Protein AF-C9MWS0-F1 (afdb_monomer)

Mean predicted aligned error: 10.03 Å

Secondary structure (DSSP, 8-state):
-HHHHHHHHHHHHHHHHHHHHHHHHHHHHHHHHHH---TTS--TT---HHHHH-HHHHHHHHHHHHHHHHHHHHHHHHHH-GGGHHHHHHHHHHHHHHHHHHHHHHHHHT--HHHHHHHHHHHHHHHHHHTTHHHHHHHHHH-

Foldseek 3Di:
DVVVVVVVVVVVVVLVVLVVVLVVLLVVLLVLLVLLFQPVPDDPPDDGVCVVQNNVRSLVVSLVSLVVLLVSLLVLCVPPPVVLNVVLNVQSVVLSVVLNVQSVVCVVVVDGSVSSNVSSVVNSVSSVCSSPVVSVVVVVVVD

Radius of gyration: 18.26 Å; Cα contacts (8 Å, |Δi|>4): 115; chains: 1; bounding box: 44×38×49 Å

Solvent-accessible surface area (backbone atoms only — not comparable to full-atom values): 7875 Å² total; per-residue (Å²): 110,69,71,55,52,56,51,50,52,53,52,49,53,63,55,46,51,61,52,52,52,49,54,51,50,43,51,50,44,43,54,53,21,65,48,42,49,44,85,88,75,60,62,94,88,66,95,47,61,41,80,76,61,33,68,69,50,54,48,51,52,51,51,49,49,54,52,54,49,49,52,52,46,49,53,50,25,65,76,74,38,63,91,40,32,65,62,30,46,52,53,50,50,54,53,49,54,53,43,51,52,52,50,54,46,38,72,74,65,72,48,64,21,64,56,46,28,52,45,34,51,51,49,45,54,50,58,60,30,43,71,47,59,49,48,50,54,55,58,63,71,78,104

Nearest PDB structures (foldseek):
  8tn6-assembly1_C  TM=4.427E-01  e=7.562E+00  synthetic construct
  8tn1-assembly1_B  TM=4.037E-01  e=8.428E+00  synthetic construct

pLDDT: mean 74.34, std 13.52, range [41.91, 91.69]

Sequence (143 aa):
MYLSLKKYEKNIFIGLIPLFALNYLNGIVLEIGRKTRRADEEEHGVQTYSKLWGRKKAVVILSLLFIIEYFLVILGLAHTYKEYFLFGGLTLLVILIVSIYFMVKFLKKNLSGKIVETVSGLWIIFSSMSLGLLPYFVFSLIK

Organism: NCBI:txid634994

Structure (mmCIF, N/CA/C/O backbone):
data_AF-C9MWS0-F1
#
_entry.id   AF-C9MWS0-F1
#
loop_
_atom_site.group_PDB
_atom_site.id
_atom_site.type_symbol
_atom_site.label_atom_id
_atom_site.label_alt_id
_atom_site.label_comp_id
_atom_site.label_asym_id
_atom_site.label_entity_id
_atom_site.label_seq_id
_atom_site.pdbx_PDB_ins_code
_atom_site.Cartn_x
_atom_site.Cartn_y
_atom_site.Cartn_z
_atom_site.occupancy
_atom_site.B_iso_or_equiv
_atom_site.auth_seq_id
_atom_site.auth_comp_id
_atom_site.auth_asym_id
_atom_site.auth_atom_id
_atom_site.pdbx_PDB_model_num
ATOM 1 N N . MET A 1 1 ? 18.856 -22.122 -30.708 1.00 59.12 1 MET A N 1
ATOM 2 C CA . MET A 1 1 ? 17.389 -22.005 -30.529 1.00 59.12 1 MET A CA 1
ATOM 3 C C . MET A 1 1 ? 16.919 -22.536 -29.167 1.00 59.12 1 MET A C 1
ATOM 5 O O . MET A 1 1 ? 16.379 -21.753 -28.398 1.00 59.12 1 MET A O 1
ATOM 9 N N . TYR A 1 2 ? 17.214 -23.792 -28.799 1.00 59.47 2 TYR A N 1
ATOM 10 C CA . TYR A 1 2 ? 16.792 -24.415 -27.523 1.00 59.47 2 TYR A CA 1
ATOM 11 C C . TYR A 1 2 ? 17.284 -23.700 -26.244 1.00 59.47 2 TYR A C 1
ATOM 13 O O . TYR A 1 2 ? 16.520 -23.490 -25.308 1.00 59.47 2 TYR A O 1
ATOM 21 N N . LEU A 1 3 ? 18.541 -23.238 -26.221 1.00 60.62 3 LEU A N 1
ATOM 22 C CA . LEU A 1 3 ? 19.094 -22.459 -25.097 1.00 60.62 3 LEU A CA 1
ATOM 23 C C . LEU A 1 3 ? 18.429 -21.083 -24.928 1.00 60.62 3 LEU A C 1
ATOM 25 O O . LEU A 1 3 ? 18.358 -20.572 -23.813 1.00 60.62 3 LEU A O 1
ATOM 29 N N . SER A 1 4 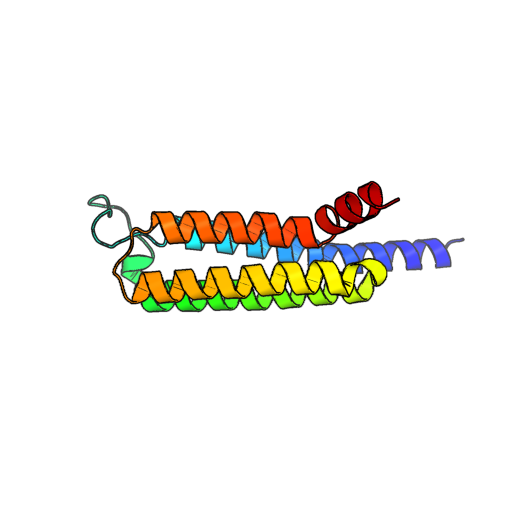? 17.921 -20.500 -26.019 1.00 58.59 4 SER A N 1
ATOM 30 C CA . SER A 1 4 ? 17.180 -19.236 -25.972 1.00 58.59 4 SER A CA 1
ATOM 31 C C . SER A 1 4 ? 15.792 -19.463 -25.372 1.00 58.59 4 SER A C 1
ATOM 33 O O . SER A 1 4 ? 15.426 -18.777 -24.428 1.00 58.59 4 SER A O 1
ATOM 35 N N . LEU A 1 5 ? 15.080 -20.507 -25.814 1.00 59.62 5 LEU A N 1
ATOM 36 C CA . LEU A 1 5 ? 13.786 -20.922 -25.252 1.00 59.62 5 LEU A CA 1
ATOM 37 C C . LEU A 1 5 ? 13.861 -21.199 -23.745 1.00 59.62 5 LEU A C 1
ATOM 39 O O . LEU A 1 5 ? 13.096 -20.618 -22.986 1.00 59.62 5 LEU A O 1
ATOM 43 N N . LYS A 1 6 ? 14.853 -21.974 -23.289 1.00 59.59 6 LYS A N 1
ATOM 44 C CA . LYS A 1 6 ? 15.047 -22.265 -21.856 1.00 59.59 6 LYS A CA 1
ATOM 45 C C . LYS A 1 6 ? 15.343 -21.012 -21.022 1.00 59.59 6 LYS A C 1
ATOM 47 O O . LYS A 1 6 ? 14.942 -20.922 -19.864 1.00 59.59 6 LYS A O 1
ATOM 52 N N . LYS A 1 7 ? 16.063 -20.043 -21.599 1.00 58.75 7 LYS A N 1
ATOM 53 C CA . LYS A 1 7 ? 16.352 -18.749 -20.963 1.00 58.75 7 LYS A CA 1
ATOM 54 C C . LYS A 1 7 ? 15.100 -17.869 -20.905 1.00 58.75 7 LYS A C 1
ATOM 56 O O . LYS A 1 7 ? 14.855 -17.256 -19.873 1.00 58.75 7 LYS A O 1
ATOM 61 N N . TYR A 1 8 ? 14.295 -17.853 -21.968 1.00 60.12 8 TYR A N 1
ATOM 62 C CA . TYR A 1 8 ? 13.012 -17.150 -22.014 1.00 60.12 8 TYR A CA 1
ATOM 63 C C . TYR A 1 8 ? 11.996 -17.737 -21.029 1.00 60.12 8 TYR A C 1
ATOM 65 O O . TYR A 1 8 ? 11.443 -16.982 -20.239 1.00 60.12 8 TYR A O 1
ATOM 73 N N . GLU A 1 9 ? 11.814 -19.060 -20.994 1.00 60.84 9 GLU A N 1
ATOM 74 C CA . GLU A 1 9 ? 10.948 -19.725 -20.010 1.00 60.84 9 GLU A CA 1
ATOM 75 C C . GLU A 1 9 ? 11.381 -19.392 -18.581 1.00 60.84 9 GLU A C 1
ATOM 77 O O . GLU A 1 9 ? 10.572 -18.926 -17.781 1.00 60.84 9 GLU A O 1
ATOM 82 N N . LYS A 1 10 ? 12.675 -19.536 -18.266 1.00 60.56 10 LYS A N 1
ATOM 83 C CA . LYS A 1 10 ? 13.202 -19.220 -16.933 1.00 60.56 10 LYS A CA 1
ATOM 84 C C . LYS A 1 10 ? 12.954 -17.756 -16.547 1.00 60.56 10 LYS A C 1
ATOM 86 O O . LYS A 1 10 ? 12.574 -17.492 -15.411 1.00 60.56 10 LYS A O 1
ATOM 91 N N . ASN A 1 11 ? 13.118 -16.818 -17.480 1.00 62.00 11 ASN A N 1
ATOM 92 C CA . ASN A 1 11 ? 12.860 -15.396 -17.243 1.00 62.00 11 ASN A CA 1
ATOM 93 C C . ASN A 1 11 ? 11.363 -15.089 -17.053 1.00 62.00 11 ASN A C 1
ATOM 95 O O . ASN A 1 11 ? 11.019 -14.261 -16.213 1.00 62.00 11 ASN A O 1
ATOM 99 N N . ILE A 1 12 ? 10.477 -15.783 -17.776 1.00 64.75 12 ILE A N 1
ATOM 100 C CA . ILE A 1 12 ? 9.021 -15.673 -17.609 1.00 64.75 12 ILE A CA 1
ATOM 101 C C . ILE A 1 12 ? 8.608 -16.158 -16.216 1.00 64.75 12 ILE A C 1
ATOM 103 O O . ILE A 1 12 ? 7.916 -15.437 -15.499 1.00 64.75 12 ILE A O 1
ATOM 107 N N . PHE A 1 13 ? 9.082 -17.330 -15.783 1.00 66.06 13 PHE A N 1
ATOM 108 C CA . PHE A 1 13 ? 8.784 -17.847 -14.443 1.00 66.06 13 PHE A CA 1
ATOM 109 C C . PHE A 1 13 ? 9.296 -16.917 -13.334 1.00 66.06 13 PHE A C 1
ATOM 111 O O . PHE A 1 13 ? 8.583 -16.678 -12.361 1.00 66.06 13 PHE A O 1
ATOM 118 N N . ILE A 1 14 ? 10.489 -16.336 -13.499 1.00 67.62 14 ILE A N 1
ATOM 119 C CA . ILE A 1 14 ? 11.066 -15.390 -12.531 1.00 67.62 14 ILE A CA 1
ATOM 120 C C . ILE A 1 14 ? 10.239 -14.099 -12.425 1.00 67.62 14 ILE A C 1
ATOM 122 O O . ILE A 1 14 ? 10.125 -13.561 -11.329 1.00 67.62 14 ILE A O 1
ATOM 126 N N . GLY A 1 15 ? 9.633 -13.616 -13.515 1.00 66.00 15 GLY A N 1
ATOM 127 C CA . GLY A 1 15 ? 8.746 -12.445 -13.492 1.00 66.00 15 GLY A CA 1
ATOM 128 C C . GLY A 1 15 ? 7.331 -12.738 -12.974 1.00 66.00 15 GLY A C 1
ATOM 129 O O . GLY A 1 15 ? 6.716 -11.888 -12.332 1.00 66.00 15 GLY A O 1
ATOM 130 N N . LEU A 1 16 ? 6.818 -13.952 -13.199 1.00 71.62 16 LEU A N 1
ATOM 131 C CA . LEU A 1 16 ? 5.477 -14.361 -12.767 1.00 71.62 16 LEU A CA 1
ATOM 132 C C . LEU A 1 16 ? 5.370 -14.574 -11.253 1.00 71.62 16 LEU A C 1
ATOM 134 O O . LEU A 1 16 ? 4.344 -14.248 -10.664 1.00 71.62 16 LEU A O 1
ATOM 138 N N . ILE A 1 17 ? 6.417 -15.094 -10.608 1.00 75.94 17 ILE A N 1
ATOM 139 C CA . ILE A 1 17 ? 6.432 -15.327 -9.153 1.00 75.94 17 ILE A CA 1
ATOM 140 C C . ILE A 1 17 ? 6.138 -14.043 -8.348 1.00 75.94 17 ILE A C 1
ATOM 142 O O . ILE A 1 17 ? 5.191 -14.059 -7.559 1.00 75.94 17 ILE A O 1
ATOM 146 N N . PRO A 1 18 ? 6.871 -12.924 -8.524 1.00 71.75 18 PRO A N 1
ATOM 147 C CA . PRO A 1 18 ? 6.584 -11.687 -7.803 1.00 71.75 18 PRO A CA 1
ATOM 148 C C . PRO A 1 18 ? 5.231 -11.082 -8.196 1.00 71.75 18 PRO A C 1
ATOM 150 O O . PRO A 1 18 ? 4.572 -10.495 -7.342 1.00 71.75 18 PRO A O 1
ATOM 153 N N . LEU A 1 19 ? 4.771 -11.276 -9.439 1.00 74.94 19 LEU A N 1
ATOM 154 C CA . LEU A 1 19 ? 3.442 -10.839 -9.873 1.00 74.94 19 LEU A CA 1
ATOM 155 C C . LEU A 1 19 ? 2.323 -11.581 -9.125 1.00 74.94 19 LEU A C 1
ATOM 157 O O . LEU A 1 19 ? 1.390 -10.950 -8.627 1.00 74.94 19 LEU A O 1
ATOM 161 N N . PHE A 1 20 ? 2.403 -12.909 -9.018 1.00 81.75 20 PHE A N 1
ATOM 162 C CA . PHE A 1 20 ? 1.422 -13.701 -8.272 1.00 81.75 20 PHE A CA 1
ATOM 163 C C . PHE A 1 20 ? 1.497 -13.436 -6.771 1.00 81.75 20 PHE A C 1
ATOM 165 O O . PHE A 1 20 ? 0.454 -13.306 -6.132 1.00 81.75 20 PHE A O 1
ATOM 172 N N . ALA A 1 21 ? 2.705 -13.297 -6.217 1.00 82.25 21 ALA A N 1
ATOM 173 C CA . ALA A 1 21 ? 2.889 -12.935 -4.815 1.00 82.25 21 ALA A CA 1
ATOM 174 C C . ALA A 1 21 ? 2.236 -11.582 -4.497 1.00 82.25 21 ALA A C 1
ATOM 176 O O . ALA A 1 21 ? 1.503 -11.475 -3.519 1.00 82.25 21 ALA A O 1
ATOM 177 N N . LEU A 1 22 ? 2.431 -10.576 -5.355 1.00 83.25 22 LEU A N 1
ATOM 178 C CA . LEU A 1 22 ? 1.815 -9.261 -5.198 1.00 83.25 22 LEU A CA 1
ATOM 179 C C . LEU A 1 22 ? 0.284 -9.317 -5.301 1.00 83.25 22 LEU A C 1
ATOM 181 O O . LEU A 1 22 ? -0.404 -8.740 -4.468 1.00 83.25 22 LEU A O 1
ATOM 185 N N . ASN A 1 23 ? -0.266 -10.062 -6.264 1.00 85.75 23 ASN A N 1
ATOM 186 C CA . ASN A 1 23 ? -1.719 -10.237 -6.377 1.00 85.75 23 ASN A CA 1
ATOM 187 C C . ASN A 1 23 ? -2.322 -10.968 -5.168 1.00 85.75 23 ASN A C 1
ATOM 189 O O . ASN A 1 23 ? -3.409 -10.618 -4.706 1.00 85.75 23 ASN A O 1
ATOM 193 N N . TYR A 1 24 ? -1.617 -11.964 -4.634 1.00 86.25 24 TYR A N 1
ATOM 194 C CA . TYR A 1 24 ? -2.045 -12.674 -3.434 1.00 86.25 24 TYR A CA 1
ATOM 195 C C . TYR A 1 24 ? -2.045 -11.757 -2.202 1.00 86.25 24 TYR A C 1
ATOM 197 O O . TYR A 1 24 ? -3.017 -11.745 -1.444 1.00 86.25 24 TYR A O 1
ATOM 205 N N . LEU A 1 25 ? -0.996 -10.945 -2.031 1.00 87.56 25 LEU A N 1
ATOM 206 C CA . LEU A 1 25 ? -0.917 -9.955 -0.956 1.00 87.56 25 LEU A CA 1
ATOM 207 C C . LEU A 1 25 ? -2.019 -8.894 -1.080 1.00 87.56 25 LEU A C 1
ATOM 209 O O . LEU A 1 25 ? -2.705 -8.647 -0.088 1.00 87.56 25 LEU A O 1
ATOM 213 N N . ASN A 1 26 ? -2.300 -8.403 -2.293 1.00 87.88 26 ASN A N 1
ATOM 214 C CA . ASN A 1 26 ? -3.412 -7.484 -2.549 1.00 87.88 26 ASN A CA 1
ATOM 215 C C . ASN A 1 26 ? -4.752 -8.084 -2.078 1.00 87.88 26 ASN A C 1
ATOM 217 O O . ASN A 1 26 ? -5.577 -7.396 -1.473 1.00 87.88 26 ASN A O 1
ATOM 221 N N . GLY A 1 27 ? -4.968 -9.385 -2.309 1.00 83.38 27 GLY A N 1
ATOM 222 C CA . GLY A 1 27 ? -6.144 -10.107 -1.814 1.00 83.38 27 GLY A CA 1
ATOM 223 C C . GLY A 1 27 ? -6.224 -10.147 -0.284 1.00 83.38 27 GLY A C 1
ATOM 224 O O . GLY A 1 27 ? -7.293 -9.920 0.286 1.00 83.38 27 GLY A O 1
ATOM 225 N N . ILE A 1 28 ? -5.093 -10.367 0.395 1.00 85.62 28 ILE A N 1
ATOM 226 C CA . ILE A 1 28 ? -5.008 -10.320 1.864 1.00 85.62 28 ILE A CA 1
ATOM 227 C C . ILE A 1 28 ? -5.296 -8.906 2.377 1.00 85.62 28 ILE A C 1
ATOM 229 O O . ILE A 1 28 ? -6.070 -8.743 3.321 1.00 85.62 28 ILE A O 1
ATOM 233 N N . VAL A 1 29 ? -4.706 -7.882 1.759 1.00 85.94 29 VAL A N 1
ATOM 234 C CA . VAL A 1 29 ? -4.930 -6.472 2.098 1.00 85.94 29 VAL A CA 1
ATOM 235 C C . VAL A 1 29 ? -6.408 -6.112 1.977 1.00 85.94 29 VAL A C 1
ATOM 237 O O . VAL A 1 29 ? -6.957 -5.493 2.890 1.00 85.94 29 VAL A O 1
ATOM 240 N N . LEU A 1 30 ? -7.075 -6.538 0.900 1.00 84.94 30 LEU A N 1
ATOM 241 C CA . LEU A 1 30 ? -8.502 -6.290 0.700 1.00 84.94 30 LEU A CA 1
ATOM 242 C C . LEU A 1 30 ? -9.346 -6.972 1.779 1.00 84.94 30 LEU A C 1
ATOM 244 O O . LEU A 1 30 ? -10.237 -6.350 2.357 1.00 84.94 30 LEU A O 1
ATOM 248 N N . GLU A 1 31 ? -9.056 -8.238 2.077 1.00 83.25 31 GLU A N 1
ATOM 249 C CA . GLU A 1 31 ? -9.822 -9.017 3.047 1.00 83.25 31 GLU A CA 1
ATOM 250 C C . GLU A 1 31 ? -9.636 -8.485 4.478 1.00 83.25 31 GLU A C 1
ATOM 252 O O . GLU A 1 31 ? -10.620 -8.326 5.208 1.00 83.25 31 GLU A O 1
ATOM 257 N N . ILE A 1 32 ? -8.405 -8.131 4.871 1.00 79.50 32 ILE A N 1
ATOM 258 C CA . ILE A 1 32 ? -8.122 -7.499 6.169 1.00 79.50 32 ILE A CA 1
ATOM 259 C C . ILE A 1 32 ? -8.739 -6.099 6.224 1.00 79.50 32 ILE A C 1
ATOM 261 O O . ILE A 1 32 ? -9.372 -5.758 7.224 1.00 79.50 32 ILE A O 1
ATOM 265 N N . GLY A 1 33 ? -8.606 -5.296 5.166 1.00 78.00 33 GLY A N 1
ATOM 266 C CA . GLY A 1 33 ? -9.170 -3.949 5.089 1.00 78.00 33 GLY A CA 1
ATOM 267 C C . GLY A 1 33 ? -10.692 -3.948 5.241 1.00 78.00 33 GLY A C 1
ATOM 268 O O . GLY A 1 33 ? -11.227 -3.215 6.071 1.00 78.00 33 GLY A O 1
ATOM 269 N N . ARG A 1 34 ? -11.381 -4.847 4.527 1.00 73.12 34 ARG A N 1
ATOM 270 C CA . ARG A 1 34 ? -12.841 -5.027 4.589 1.00 73.12 34 ARG A CA 1
ATOM 271 C C . ARG A 1 34 ? -13.320 -5.526 5.954 1.00 73.12 34 ARG A C 1
ATOM 273 O O . ARG A 1 34 ? -14.383 -5.122 6.424 1.00 73.12 34 ARG A O 1
ATOM 280 N N . LYS A 1 35 ? -12.542 -6.398 6.606 1.00 68.25 35 LYS A N 1
ATOM 281 C CA . LYS A 1 35 ? -12.868 -6.956 7.933 1.00 68.25 35 LYS A CA 1
ATOM 282 C C . LYS A 1 35 ? -12.420 -6.081 9.106 1.00 68.25 35 LYS A C 1
ATOM 284 O O . LYS A 1 35 ? -12.829 -6.342 10.237 1.00 68.25 35 LYS A O 1
ATOM 289 N N . THR A 1 36 ? -11.641 -5.025 8.869 1.00 61.91 36 THR A N 1
ATOM 290 C CA . THR A 1 36 ? -11.253 -4.045 9.895 1.00 61.91 36 THR A CA 1
ATOM 291 C C . THR A 1 36 ? -12.369 -3.009 10.073 1.00 61.91 36 THR A C 1
ATOM 293 O O . THR A 1 36 ? -12.271 -1.865 9.630 1.00 61.91 36 THR A O 1
ATOM 296 N N . ARG A 1 37 ? -13.462 -3.412 10.733 1.00 59.50 37 ARG A N 1
ATOM 297 C CA . ARG A 1 37 ? -14.583 -2.524 11.100 1.00 59.50 37 ARG A CA 1
ATOM 298 C C . ARG A 1 37 ? -14.525 -2.062 12.558 1.00 59.50 37 ARG A C 1
ATOM 300 O O . ARG A 1 37 ? -13.845 -2.666 13.391 1.00 59.50 37 ARG A O 1
ATOM 307 N N . ARG A 1 38 ? -15.210 -0.943 12.839 1.00 51.28 38 ARG A N 1
ATOM 308 C CA . ARG A 1 38 ? -15.463 -0.432 14.200 1.00 51.28 38 ARG A CA 1
ATOM 309 C C . ARG A 1 38 ? -16.255 -1.496 14.978 1.00 51.28 38 ARG A C 1
ATOM 311 O O . ARG A 1 38 ? -17.093 -2.165 14.385 1.00 51.28 38 ARG A O 1
ATOM 318 N N . ALA A 1 39 ? -15.981 -1.645 16.275 1.00 50.16 39 ALA A N 1
ATOM 319 C CA . ALA A 1 39 ? -16.610 -2.647 17.153 1.00 50.16 39 ALA A CA 1
ATOM 320 C C . ALA A 1 39 ? -18.141 -2.476 17.293 1.00 50.16 39 ALA A C 1
ATOM 322 O O . ALA A 1 39 ? -18.841 -3.350 17.780 1.00 50.16 39 ALA A O 1
ATOM 323 N N . ASP A 1 40 ? -18.640 -1.325 16.868 1.00 47.53 40 ASP A N 1
ATOM 324 C CA . ASP A 1 40 ? -19.988 -0.801 17.018 1.00 47.53 40 ASP A CA 1
ATOM 325 C C . ASP A 1 40 ? -20.812 -0.856 15.708 1.00 47.53 40 ASP A C 1
ATOM 327 O O . ASP A 1 40 ? -21.959 -0.427 15.681 1.00 47.53 40 ASP A O 1
ATOM 331 N N . GLU A 1 41 ? -20.250 -1.447 14.644 1.00 47.75 41 GLU A N 1
ATOM 332 C CA . GLU A 1 41 ? -20.964 -1.927 13.440 1.00 47.75 41 GLU A CA 1
ATOM 333 C C . GLU A 1 41 ? -20.909 -3.471 13.344 1.00 47.75 41 GLU A C 1
ATOM 335 O O . GLU A 1 41 ? -21.055 -4.050 12.265 1.00 47.75 41 GLU A O 1
ATOM 340 N N . GLU A 1 42 ? -20.631 -4.154 14.459 1.00 43.19 42 GLU A N 1
ATOM 341 C CA . GLU A 1 42 ? -20.663 -5.616 14.521 1.00 43.19 42 GLU A CA 1
ATOM 342 C C . GLU A 1 42 ? -22.117 -6.098 14.573 1.00 43.19 42 GLU A C 1
ATOM 344 O O . GLU A 1 42 ? -22.846 -5.821 15.526 1.00 43.19 42 GLU A O 1
ATOM 349 N N . GLU A 1 43 ? -22.546 -6.845 13.555 1.00 44.84 43 GLU A N 1
ATOM 350 C CA . GLU A 1 43 ? -23.787 -7.614 13.628 1.00 44.84 43 GLU A CA 1
ATOM 351 C C . GLU A 1 43 ? -23.706 -8.592 14.810 1.00 44.84 43 GLU A C 1
ATOM 353 O O . GLU A 1 43 ? -22.742 -9.356 14.946 1.00 44.84 43 GLU A O 1
ATOM 358 N N . HIS A 1 44 ? -24.726 -8.577 15.673 1.00 41.91 44 HIS A N 1
ATOM 359 C CA . HIS A 1 44 ? -24.884 -9.544 16.757 1.00 41.91 44 HIS A CA 1
ATOM 360 C C . HIS A 1 44 ? -24.854 -10.975 16.187 1.00 41.91 44 HIS A C 1
ATOM 362 O O . HIS A 1 44 ? -25.851 -11.455 15.659 1.00 41.91 44 HIS A O 1
ATOM 368 N N . GLY A 1 45 ? -23.711 -11.662 16.303 1.00 50.38 45 GLY A N 1
ATOM 369 C CA . GLY A 1 45 ? -23.574 -13.083 15.955 1.00 50.38 45 GLY A CA 1
ATOM 370 C C . GLY A 1 45 ? -22.445 -13.453 14.986 1.00 50.38 45 GLY A C 1
ATOM 371 O O . GLY A 1 45 ? -22.191 -14.644 14.820 1.00 50.38 45 GLY A O 1
ATOM 372 N N . VAL A 1 46 ? -21.718 -12.497 14.392 1.00 46.38 46 VAL A N 1
ATOM 373 C CA . VAL A 1 46 ? -20.639 -12.805 13.427 1.00 46.38 46 VAL A CA 1
ATOM 374 C C . VAL A 1 46 ? -19.253 -12.570 14.044 1.00 46.38 46 VAL A C 1
ATOM 376 O O . VAL A 1 46 ? -18.957 -11.495 14.557 1.00 46.38 46 VAL A O 1
ATOM 379 N N . GLN A 1 47 ? -18.377 -13.583 14.009 1.00 42.56 47 GLN A N 1
ATOM 380 C CA . GLN A 1 47 ? -16.988 -13.470 14.476 1.00 42.56 47 GLN A CA 1
ATOM 381 C C . GLN A 1 47 ? -16.148 -12.597 13.528 1.00 42.56 47 GLN A C 1
ATOM 383 O O . GLN A 1 47 ? -15.755 -13.018 12.441 1.00 42.56 47 GLN A O 1
ATOM 388 N N . THR A 1 48 ? -15.828 -11.382 13.958 1.00 46.66 48 THR A N 1
ATOM 389 C CA . THR A 1 48 ? -14.934 -10.430 13.281 1.00 46.66 48 THR A CA 1
ATOM 390 C C . THR A 1 48 ? -13.510 -10.512 13.846 1.00 46.66 48 THR A C 1
ATOM 392 O O . THR A 1 48 ? -13.298 -10.660 15.049 1.00 46.66 48 THR A O 1
ATOM 395 N N . TYR A 1 49 ? -12.485 -10.360 12.995 1.00 46.47 49 TYR A N 1
ATOM 396 C CA . TYR A 1 49 ? -11.074 -10.335 13.430 1.00 46.47 49 TYR A CA 1
ATOM 397 C C . TYR A 1 49 ? -10.743 -9.143 14.350 1.00 46.47 49 TYR A C 1
ATOM 399 O O . TYR A 1 49 ? -9.789 -9.214 15.127 1.00 46.47 49 TYR A O 1
ATOM 407 N N . SER A 1 50 ? -11.561 -8.085 14.346 1.00 44.53 50 SER A N 1
ATOM 408 C CA . SER A 1 50 ? -11.525 -7.007 15.347 1.00 44.53 50 SER A CA 1
ATOM 409 C C . SER A 1 50 ? -11.706 -7.527 16.779 1.00 44.53 50 SER A C 1
ATOM 411 O O . SER A 1 50 ? -11.036 -7.032 17.688 1.00 44.53 50 SER A O 1
ATOM 413 N N . LYS A 1 51 ? -12.533 -8.568 16.960 1.00 44.56 51 LYS A N 1
ATOM 414 C CA . LYS A 1 51 ? -12.810 -9.248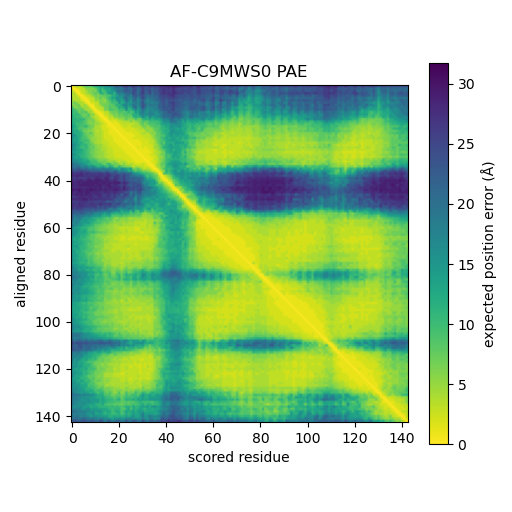 18.233 1.00 44.56 51 LYS A CA 1
ATOM 415 C C . LYS A 1 51 ? -11.700 -10.226 18.645 1.00 44.56 51 LYS A C 1
ATOM 417 O O . LYS A 1 51 ? -11.491 -10.449 19.831 1.00 44.56 51 LYS A O 1
ATOM 422 N N . LEU A 1 52 ? -10.959 -10.769 17.672 1.00 48.91 52 LEU A N 1
ATOM 423 C CA . LEU A 1 52 ? -9.892 -11.764 17.869 1.00 48.91 52 LEU A CA 1
ATOM 424 C C . LEU A 1 52 ? -8.498 -11.138 18.061 1.00 48.91 52 LEU A C 1
ATOM 426 O O . LEU A 1 52 ? -7.712 -11.622 18.872 1.00 48.91 52 LEU A O 1
ATOM 430 N N . TRP A 1 53 ? -8.149 -10.090 17.304 1.00 52.03 53 TRP A N 1
ATOM 431 C CA . TRP A 1 53 ? -6.789 -9.516 17.273 1.00 52.03 53 TRP A CA 1
ATOM 432 C C . TRP A 1 53 ? -6.707 -8.092 17.848 1.00 52.03 53 TRP A C 1
ATOM 434 O O . TRP A 1 53 ? -5.638 -7.668 18.294 1.00 52.03 53 TRP A O 1
ATOM 444 N N . GLY A 1 54 ? -7.821 -7.359 17.892 1.00 64.81 54 GLY A N 1
ATOM 445 C CA . GLY A 1 54 ? -7.881 -5.971 18.346 1.00 64.81 54 GLY A CA 1
ATOM 446 C C . GLY A 1 54 ? -7.474 -4.957 17.269 1.00 64.81 54 GLY A C 1
ATOM 447 O O . GLY A 1 54 ? -6.545 -5.164 16.485 1.00 64.81 54 GLY A O 1
ATOM 448 N N . ARG A 1 55 ? -8.151 -3.800 17.267 1.00 69.31 55 ARG A N 1
ATOM 449 C CA . ARG A 1 55 ? -8.017 -2.712 16.272 1.00 69.31 55 ARG A CA 1
ATOM 450 C C . ARG A 1 55 ? -6.569 -2.290 15.990 1.00 69.31 55 ARG A C 1
ATOM 452 O O . ARG A 1 55 ? -6.213 -2.030 14.846 1.00 69.31 55 ARG A O 1
ATOM 459 N N . LYS A 1 56 ? -5.721 -2.241 17.024 1.00 72.25 56 LYS A N 1
ATOM 460 C CA . LYS A 1 56 ? -4.299 -1.880 16.891 1.00 72.25 56 LYS A CA 1
ATOM 461 C C . LYS A 1 56 ? -3.506 -2.916 16.089 1.00 72.25 56 LYS A C 1
ATOM 463 O O . LYS A 1 56 ? -2.728 -2.521 15.229 1.00 72.25 56 LYS A O 1
ATOM 468 N N . LYS A 1 57 ? -3.712 -4.218 16.328 1.00 76.75 57 LYS A N 1
ATOM 469 C CA . LYS A 1 57 ? -2.967 -5.275 15.622 1.00 76.75 57 LYS A CA 1
ATOM 470 C C . LYS A 1 57 ? -3.356 -5.349 14.147 1.00 76.75 57 LYS A C 1
ATOM 472 O O . LYS A 1 57 ? -2.469 -5.457 13.311 1.00 76.75 57 LYS A O 1
ATOM 477 N N . ALA A 1 58 ? -4.646 -5.210 13.829 1.00 77.00 58 ALA A N 1
ATOM 478 C CA . ALA A 1 58 ? -5.122 -5.186 12.443 1.00 77.00 58 ALA A CA 1
ATOM 479 C C . ALA A 1 58 ? -4.454 -4.064 11.630 1.00 77.00 58 ALA A C 1
ATOM 481 O O . ALA A 1 58 ? -3.922 -4.308 10.552 1.00 77.00 58 ALA A O 1
ATOM 482 N N . VAL A 1 59 ? -4.388 -2.855 12.196 1.00 80.19 59 VAL A N 1
ATOM 483 C CA . VAL A 1 59 ? -3.752 -1.703 11.541 1.00 80.19 59 VAL A CA 1
ATOM 484 C C . VAL A 1 59 ? -2.241 -1.882 11.376 1.00 80.19 59 VAL A C 1
ATOM 486 O O . VAL A 1 59 ? -1.696 -1.513 10.336 1.00 80.19 59 VAL A O 1
ATOM 489 N N . VAL A 1 60 ? -1.556 -2.456 12.371 1.00 84.19 60 VAL A N 1
ATOM 490 C CA . VAL A 1 60 ? -0.116 -2.751 12.271 1.00 84.19 60 VAL A CA 1
ATOM 491 C C . VAL A 1 60 ? 0.148 -3.748 11.146 1.00 84.19 60 VAL A C 1
ATOM 493 O O . VAL A 1 60 ? 1.017 -3.505 10.318 1.00 84.19 60 VAL A O 1
ATOM 496 N N . ILE A 1 61 ? -0.630 -4.828 11.074 1.00 85.81 61 ILE A N 1
ATOM 497 C CA . ILE A 1 61 ? -0.457 -5.866 10.052 1.00 85.81 61 ILE A CA 1
ATOM 498 C C . ILE A 1 61 ? -0.756 -5.317 8.661 1.00 85.81 61 ILE A C 1
ATOM 500 O O . ILE A 1 61 ? 0.025 -5.542 7.745 1.00 85.81 61 ILE A O 1
ATOM 504 N N . LEU A 1 62 ? -1.817 -4.526 8.514 1.00 86.31 62 LEU A N 1
ATOM 505 C CA . LEU A 1 62 ? -2.137 -3.882 7.244 1.00 86.31 62 LEU A CA 1
ATOM 506 C C . LEU A 1 62 ? -1.030 -2.907 6.802 1.00 86.31 62 LEU A C 1
ATOM 508 O O . LEU A 1 62 ? -0.629 -2.907 5.644 1.00 86.31 62 LEU A O 1
ATOM 512 N N . SER A 1 63 ? -0.471 -2.131 7.736 1.00 86.94 63 SER A N 1
ATOM 513 C CA . SER A 1 63 ? 0.648 -1.224 7.440 1.00 86.94 63 SER A CA 1
ATOM 514 C C . SER A 1 63 ? 1.917 -1.985 7.044 1.00 86.94 63 SER A C 1
ATOM 516 O O . SER A 1 63 ? 2.630 -1.560 6.139 1.00 86.94 63 SER A O 1
ATOM 518 N N . LEU A 1 64 ? 2.197 -3.124 7.688 1.00 89.19 64 LEU A N 1
ATOM 519 C CA . LEU A 1 64 ? 3.308 -4.001 7.312 1.00 89.19 64 LEU A CA 1
ATOM 520 C C . LEU A 1 64 ? 3.110 -4.589 5.912 1.00 89.19 64 LEU A C 1
ATOM 522 O O . LEU A 1 64 ? 4.063 -4.626 5.139 1.00 89.19 64 LEU A O 1
ATOM 526 N N . LEU A 1 65 ? 1.884 -4.992 5.565 1.00 89.31 65 LEU A N 1
ATOM 527 C CA . LEU A 1 65 ? 1.562 -5.483 4.225 1.00 89.31 65 LEU A CA 1
ATOM 528 C C . LEU A 1 65 ? 1.798 -4.410 3.157 1.00 89.31 65 LEU A C 1
ATOM 530 O O . LEU A 1 65 ? 2.445 -4.709 2.157 1.00 89.31 65 LEU A O 1
ATOM 534 N N . PHE A 1 66 ? 1.392 -3.158 3.399 1.00 89.12 66 PHE A N 1
ATOM 535 C CA . PHE A 1 66 ? 1.691 -2.050 2.481 1.00 89.12 66 PHE A CA 1
ATOM 536 C C . PHE A 1 66 ? 3.199 -1.866 2.264 1.00 89.12 66 PHE A C 1
ATOM 538 O O . PHE A 1 66 ? 3.654 -1.664 1.142 1.00 89.12 66 PHE A O 1
ATOM 545 N N . ILE A 1 67 ? 4.001 -1.971 3.326 1.00 90.00 67 ILE A N 1
ATOM 546 C CA . ILE A 1 67 ? 5.461 -1.851 3.223 1.00 90.00 67 ILE A CA 1
ATOM 547 C C . ILE A 1 67 ? 6.051 -3.018 2.416 1.00 90.00 67 ILE A C 1
ATOM 549 O O . ILE A 1 67 ? 6.903 -2.798 1.557 1.00 90.00 67 ILE A O 1
ATOM 553 N N . ILE A 1 68 ? 5.598 -4.252 2.658 1.00 90.19 68 ILE A N 1
ATOM 554 C CA . ILE A 1 68 ? 6.058 -5.437 1.917 1.00 90.19 68 ILE A CA 1
ATOM 555 C C . ILE A 1 68 ? 5.712 -5.307 0.429 1.00 90.19 68 ILE A C 1
ATOM 557 O O . ILE A 1 68 ? 6.578 -5.517 -0.422 1.00 90.19 68 ILE A O 1
ATOM 561 N N . GLU A 1 69 ? 4.478 -4.917 0.108 1.00 88.56 69 GLU A N 1
ATOM 562 C CA . GLU A 1 69 ? 4.054 -4.695 -1.275 1.00 88.56 69 GLU A CA 1
ATOM 563 C C . GLU A 1 69 ? 4.846 -3.570 -1.941 1.00 88.56 69 GLU A C 1
ATOM 565 O O . GLU A 1 69 ? 5.278 -3.732 -3.080 1.00 88.56 69 GLU A O 1
ATOM 570 N N . TYR A 1 70 ? 5.126 -2.475 -1.228 1.00 89.19 70 TYR A N 1
ATOM 571 C CA . TYR A 1 70 ? 5.987 -1.405 -1.731 1.00 89.19 70 TYR A CA 1
ATOM 572 C C . TYR A 1 70 ? 7.356 -1.942 -2.169 1.00 89.19 70 TYR A C 1
ATOM 574 O O . TYR A 1 70 ? 7.787 -1.688 -3.295 1.00 89.19 70 TYR A O 1
ATOM 582 N N . PHE A 1 71 ? 8.024 -2.735 -1.325 1.00 88.38 71 PHE A N 1
ATOM 583 C CA . PHE A 1 71 ? 9.316 -3.326 -1.681 1.00 88.38 71 PHE A CA 1
ATOM 584 C C . PHE A 1 71 ? 9.217 -4.267 -2.885 1.00 88.38 71 PHE A C 1
ATOM 586 O O . PHE A 1 71 ? 10.083 -4.220 -3.758 1.00 88.38 71 PHE A O 1
ATOM 593 N N . LEU A 1 72 ? 8.159 -5.077 -2.974 1.00 85.31 72 LEU A N 1
ATOM 594 C CA . LEU A 1 72 ? 7.934 -5.955 -4.125 1.00 85.31 72 LEU A CA 1
ATOM 595 C C . LEU A 1 72 ? 7.758 -5.166 -5.428 1.00 85.31 72 LEU A C 1
ATOM 597 O O . LEU A 1 72 ? 8.363 -5.529 -6.439 1.00 85.31 72 LEU A O 1
ATOM 601 N N . VAL A 1 73 ? 6.997 -4.065 -5.409 1.00 83.44 73 VAL A N 1
ATOM 602 C CA . VAL A 1 73 ? 6.818 -3.206 -6.591 1.00 83.44 73 VAL A CA 1
ATOM 603 C C . VAL A 1 73 ? 8.134 -2.547 -6.999 1.00 83.44 73 VAL A C 1
ATOM 605 O O . VAL A 1 73 ? 8.489 -2.570 -8.176 1.00 83.44 73 VAL A O 1
ATOM 608 N N . ILE A 1 74 ? 8.895 -2.009 -6.042 1.00 86.00 74 ILE A N 1
ATOM 609 C CA . ILE A 1 74 ? 10.197 -1.379 -6.308 1.00 86.00 74 ILE A CA 1
ATOM 610 C C . ILE A 1 74 ? 11.190 -2.384 -6.904 1.00 86.00 74 ILE A C 1
ATOM 612 O O . ILE A 1 74 ? 11.876 -2.060 -7.874 1.00 86.00 74 ILE A O 1
ATOM 616 N N . LEU A 1 75 ? 11.240 -3.614 -6.384 1.00 83.81 75 LEU A N 1
ATOM 617 C CA . LEU A 1 75 ? 12.069 -4.683 -6.950 1.00 83.81 75 LEU A CA 1
ATOM 618 C C . LEU A 1 75 ? 11.630 -5.053 -8.375 1.00 83.81 75 LEU A C 1
ATOM 620 O O . LEU A 1 75 ? 12.478 -5.201 -9.258 1.00 83.81 75 LEU A O 1
ATOM 624 N N . GLY A 1 76 ? 10.319 -5.146 -8.620 1.00 79.00 76 GLY A N 1
ATOM 625 C CA . GLY A 1 76 ? 9.761 -5.403 -9.951 1.00 79.00 76 GLY A CA 1
ATOM 626 C C . GLY A 1 76 ? 10.128 -4.317 -10.967 1.00 79.00 76 GLY A C 1
ATOM 627 O O . GLY A 1 76 ? 10.578 -4.627 -12.076 1.00 79.00 76 GLY A O 1
ATOM 628 N N . LEU A 1 77 ? 10.016 -3.045 -10.570 1.00 78.94 77 LEU A N 1
ATOM 629 C CA . LEU A 1 77 ? 10.398 -1.893 -11.391 1.00 78.94 77 LEU A CA 1
ATOM 630 C C . LEU A 1 77 ? 11.907 -1.850 -11.662 1.00 78.94 77 LEU A C 1
ATOM 632 O O . LEU A 1 77 ? 12.311 -1.605 -12.798 1.00 78.94 77 LEU A O 1
ATOM 636 N N . ALA A 1 78 ? 12.743 -2.144 -10.659 1.00 79.88 78 ALA A N 1
ATOM 637 C CA . ALA A 1 78 ? 14.200 -2.153 -10.804 1.00 79.88 78 ALA A CA 1
ATOM 638 C C . ALA A 1 78 ? 14.694 -3.193 -11.826 1.00 79.88 78 ALA A C 1
ATOM 640 O O . ALA A 1 78 ? 15.709 -2.970 -12.495 1.00 79.88 78 ALA A O 1
ATOM 641 N N . HIS A 1 79 ? 13.989 -4.324 -11.944 1.00 72.75 79 HIS A N 1
ATOM 642 C CA . HIS A 1 79 ? 14.376 -5.420 -12.831 1.00 72.75 79 HIS A CA 1
ATOM 643 C C . HIS A 1 79 ? 13.774 -5.312 -14.239 1.00 72.75 79 HIS A C 1
ATOM 645 O O . HIS A 1 79 ? 14.427 -5.707 -15.203 1.00 72.75 79 HIS A O 1
ATOM 651 N N . THR A 1 80 ? 12.559 -4.767 -14.366 1.00 68.88 80 THR A N 1
ATOM 652 C CA . THR A 1 80 ? 11.785 -4.827 -15.621 1.00 68.88 80 THR A CA 1
ATOM 653 C C . THR A 1 80 ? 11.759 -3.498 -16.374 1.00 68.88 80 THR A C 1
ATOM 655 O O . THR A 1 80 ? 11.933 -3.481 -17.588 1.00 68.88 80 THR A O 1
ATOM 658 N N . TYR A 1 81 ? 11.577 -2.375 -15.670 1.00 68.88 81 TYR A N 1
ATOM 659 C CA . TYR A 1 81 ? 11.272 -1.079 -16.285 1.00 68.88 81 TYR A CA 1
ATOM 660 C C . TYR A 1 81 ? 12.051 0.064 -15.625 1.00 68.88 81 TYR A C 1
ATOM 662 O O . TYR A 1 81 ? 11.486 0.927 -14.949 1.00 68.88 81 TYR A O 1
ATOM 670 N N . LYS A 1 82 ? 13.372 0.092 -15.839 1.00 71.50 82 LYS A N 1
ATOM 671 C CA . LYS A 1 82 ? 14.261 1.108 -15.242 1.00 71.50 82 LYS A CA 1
ATOM 672 C C . LYS A 1 82 ? 13.863 2.547 -15.581 1.00 71.50 82 LYS A C 1
ATOM 674 O O . LYS A 1 82 ? 14.006 3.418 -14.731 1.00 71.50 82 LYS A O 1
ATOM 679 N N . GLU A 1 83 ? 13.331 2.784 -16.779 1.00 73.69 83 GLU A N 1
ATOM 680 C CA . GLU A 1 83 ? 12.870 4.109 -17.229 1.00 73.69 83 GLU A CA 1
ATOM 681 C C . GLU A 1 83 ? 11.734 4.667 -16.356 1.00 73.69 83 GLU A C 1
ATOM 683 O O . GLU A 1 83 ? 11.635 5.872 -16.140 1.00 73.69 83 GLU A O 1
ATOM 688 N N . TYR A 1 84 ? 10.917 3.782 -15.786 1.00 75.19 84 TYR A N 1
ATOM 689 C CA . TYR A 1 84 ? 9.748 4.128 -14.980 1.00 75.19 84 TYR A CA 1
ATOM 690 C C . TYR A 1 84 ? 9.994 4.033 -13.474 1.00 75.19 84 TYR A C 1
ATOM 692 O O . TYR A 1 84 ? 9.105 4.350 -12.683 1.00 75.19 84 TYR A O 1
ATOM 700 N N . PHE A 1 85 ? 11.199 3.626 -13.069 1.00 81.00 85 PHE A N 1
ATOM 701 C CA . PHE A 1 85 ? 11.548 3.362 -11.678 1.00 81.00 85 PHE A CA 1
ATOM 702 C C . PHE A 1 85 ? 11.339 4.584 -10.776 1.00 81.00 85 PHE A C 1
ATOM 704 O O . PHE A 1 85 ? 10.689 4.477 -9.739 1.00 81.00 85 PHE A O 1
ATOM 711 N N . LEU A 1 86 ? 11.846 5.755 -11.183 1.00 81.25 86 LEU A N 1
ATOM 712 C CA . LEU A 1 86 ? 11.738 6.978 -10.382 1.00 81.25 86 LEU A CA 1
ATOM 713 C C . LEU A 1 86 ? 10.286 7.445 -10.251 1.00 81.25 86 LEU A C 1
ATOM 715 O O . LEU A 1 86 ? 9.828 7.723 -9.147 1.00 81.25 86 LEU A O 1
ATOM 719 N N . PHE A 1 87 ? 9.550 7.498 -11.364 1.00 82.25 87 PHE A N 1
ATOM 720 C CA . PHE A 1 87 ? 8.171 7.984 -11.368 1.00 82.25 87 PHE A CA 1
ATOM 721 C C . PHE A 1 87 ? 7.221 7.036 -10.622 1.00 82.25 87 PHE A C 1
ATOM 723 O O . PHE A 1 87 ? 6.471 7.473 -9.747 1.00 82.25 87 PHE A O 1
ATOM 730 N N . GLY A 1 88 ? 7.285 5.733 -10.921 1.00 82.25 88 GLY A N 1
ATOM 731 C CA . GLY A 1 88 ? 6.477 4.715 -10.247 1.00 82.25 88 GLY A CA 1
ATOM 732 C C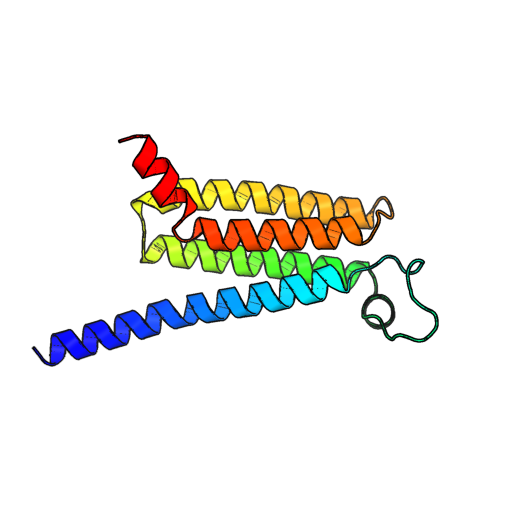 . GLY A 1 88 ? 6.820 4.600 -8.762 1.00 82.25 88 GLY A C 1
ATOM 733 O O . GLY A 1 88 ? 5.921 4.569 -7.924 1.00 82.25 88 GLY A O 1
ATOM 734 N N . GLY A 1 89 ? 8.112 4.632 -8.420 1.00 85.25 89 GLY A N 1
ATOM 735 C CA . GLY A 1 89 ? 8.569 4.570 -7.035 1.00 85.25 89 GLY A CA 1
ATOM 736 C C . GLY A 1 89 ? 8.138 5.776 -6.200 1.00 85.25 89 GLY A C 1
ATOM 737 O O . GLY A 1 89 ? 7.607 5.595 -5.106 1.00 85.25 89 GLY A O 1
ATOM 738 N N . LEU A 1 90 ? 8.291 7.000 -6.721 1.00 87.25 90 LEU A N 1
ATOM 739 C CA . LEU A 1 90 ? 7.849 8.219 -6.029 1.00 87.25 90 LEU A CA 1
ATOM 740 C C . LEU A 1 90 ? 6.328 8.265 -5.860 1.00 87.25 90 LEU A C 1
ATOM 742 O O . LEU A 1 90 ? 5.845 8.588 -4.775 1.00 87.25 90 LEU A O 1
ATOM 746 N N . THR A 1 91 ? 5.574 7.904 -6.902 1.00 85.81 91 THR A N 1
ATOM 747 C CA . THR A 1 91 ? 4.105 7.858 -6.842 1.00 85.81 91 THR A CA 1
ATOM 748 C C . THR A 1 91 ? 3.644 6.887 -5.758 1.00 85.81 91 THR A C 1
ATOM 750 O O . THR A 1 91 ? 2.838 7.248 -4.899 1.00 85.81 91 THR A O 1
ATOM 753 N N . LEU A 1 92 ? 4.209 5.676 -5.735 1.00 88.19 92 LEU A N 1
ATOM 754 C CA . LEU A 1 92 ? 3.852 4.675 -4.738 1.00 88.19 92 LEU A CA 1
ATOM 755 C C . LEU A 1 92 ? 4.288 5.081 -3.321 1.00 88.19 92 LEU A C 1
ATOM 757 O O . LEU A 1 92 ? 3.555 4.832 -2.366 1.00 88.19 92 LEU A O 1
ATOM 761 N N . LEU A 1 93 ? 5.431 5.760 -3.176 1.00 90.44 93 LEU 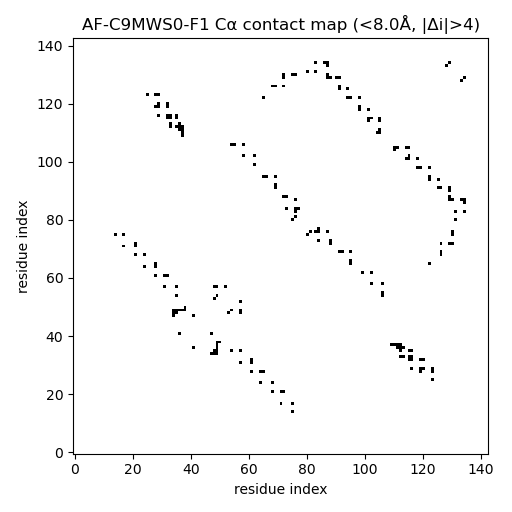A N 1
ATOM 762 C CA . LEU A 1 93 ? 5.898 6.291 -1.892 1.00 90.44 93 LEU A CA 1
ATOM 763 C C . LEU A 1 93 ? 4.917 7.323 -1.314 1.00 90.44 93 LEU A C 1
ATOM 765 O O . LEU A 1 93 ? 4.576 7.254 -0.133 1.00 90.44 93 LEU A O 1
ATOM 769 N N . VAL A 1 94 ? 4.422 8.256 -2.135 1.00 90.69 94 VAL A N 1
ATOM 770 C CA . VAL A 1 94 ? 3.418 9.247 -1.705 1.00 90.69 94 VAL A CA 1
ATOM 771 C C . VAL A 1 94 ? 2.1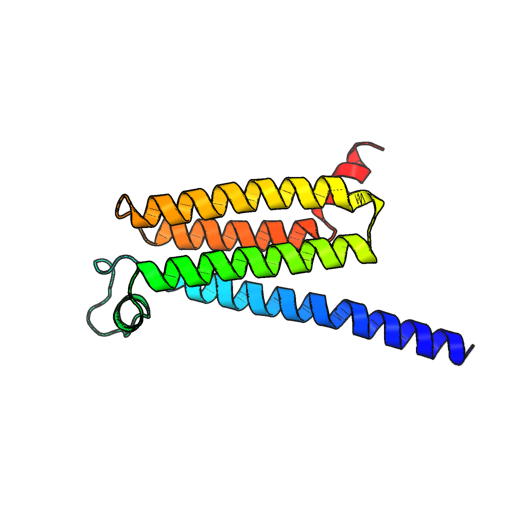48 8.546 -1.223 1.00 90.69 94 VAL A C 1
ATOM 773 O O . VAL A 1 94 ? 1.616 8.870 -0.159 1.00 90.69 94 VAL A O 1
ATOM 776 N N . ILE A 1 95 ? 1.691 7.539 -1.965 1.00 90.38 95 ILE A N 1
ATOM 777 C CA . ILE A 1 95 ? 0.481 6.779 -1.635 1.00 90.38 95 ILE A CA 1
ATOM 778 C C . ILE A 1 95 ? 0.678 5.955 -0.359 1.00 90.38 95 ILE A C 1
ATOM 780 O O . ILE A 1 95 ? -0.246 5.860 0.453 1.00 90.38 95 ILE A O 1
ATOM 784 N N . LEU A 1 96 ? 1.883 5.430 -0.123 1.00 91.25 96 LEU A N 1
ATOM 785 C CA . LEU A 1 96 ? 2.236 4.721 1.107 1.00 91.25 96 LEU A CA 1
ATOM 786 C C . LEU A 1 96 ? 2.146 5.652 2.317 1.00 91.25 96 LEU A C 1
ATOM 788 O O . LEU A 1 96 ? 1.503 5.312 3.310 1.00 91.25 96 LEU A O 1
ATOM 792 N N . ILE A 1 97 ? 2.730 6.850 2.217 1.00 91.69 97 ILE A N 1
ATOM 793 C CA . ILE A 1 97 ? 2.691 7.859 3.285 1.00 91.69 97 ILE A CA 1
ATOM 794 C C . ILE A 1 97 ? 1.243 8.240 3.608 1.00 91.69 97 ILE A C 1
ATOM 796 O O . ILE A 1 97 ? 0.855 8.257 4.779 1.00 91.69 97 ILE A O 1
ATOM 800 N N . VAL A 1 98 ? 0.425 8.495 2.583 1.00 90.06 98 VAL A N 1
ATOM 801 C CA . VAL A 1 98 ? -1.000 8.820 2.748 1.00 90.06 98 VAL A CA 1
ATOM 802 C C . VAL A 1 98 ? -1.749 7.660 3.408 1.00 90.06 98 VAL A C 1
ATOM 804 O O . VAL A 1 98 ? -2.510 7.877 4.354 1.00 90.06 98 VAL A O 1
ATOM 807 N N . SER A 1 99 ? -1.496 6.425 2.974 1.00 88.38 99 SER A N 1
ATOM 808 C CA . SER A 1 99 ? -2.146 5.230 3.519 1.00 88.38 99 SER A CA 1
ATOM 809 C C . SER A 1 99 ? -1.806 5.032 4.998 1.00 88.38 99 SER A C 1
ATOM 811 O O . SER A 1 99 ? -2.709 4.904 5.827 1.00 88.38 99 SER A O 1
ATOM 813 N N . ILE A 1 100 ? -0.522 5.118 5.365 1.00 88.56 100 ILE A N 1
ATOM 814 C CA . ILE A 1 100 ? -0.060 5.030 6.760 1.00 88.56 100 ILE A CA 1
ATOM 815 C C . ILE A 1 100 ? -0.644 6.172 7.603 1.00 88.56 100 ILE A C 1
ATOM 817 O O . ILE A 1 100 ? -1.092 5.946 8.730 1.00 88.56 100 ILE A O 1
ATOM 821 N N . TYR A 1 101 ? -0.700 7.394 7.067 1.00 90.00 101 TYR A N 1
ATOM 822 C CA . TYR A 1 101 ? -1.311 8.528 7.759 1.00 90.00 101 TYR A CA 1
ATOM 823 C C . TYR A 1 101 ? -2.775 8.246 8.126 1.00 90.00 101 TYR A C 1
ATOM 825 O O . TYR A 1 101 ? -3.172 8.445 9.280 1.00 90.00 101 TYR A O 1
ATOM 833 N N . PHE A 1 102 ? -3.578 7.738 7.185 1.00 85.19 102 PHE A N 1
ATOM 834 C CA . PHE A 1 102 ? -4.973 7.392 7.458 1.00 85.19 102 PHE A CA 1
ATOM 835 C C . PHE A 1 102 ? -5.110 6.231 8.445 1.00 85.19 102 PHE A C 1
ATOM 837 O O . PHE A 1 102 ? -5.995 6.280 9.300 1.00 85.19 102 PHE A O 1
ATOM 844 N N . MET A 1 103 ? -4.205 5.250 8.408 1.00 83.44 103 MET A N 1
ATOM 845 C CA . MET A 1 103 ? -4.149 4.160 9.386 1.00 83.44 103 MET A CA 1
ATOM 846 C C . MET A 1 103 ? -3.890 4.667 10.812 1.00 83.44 103 MET A C 1
ATOM 848 O O . MET A 1 103 ? -4.617 4.325 11.749 1.00 83.44 103 MET A O 1
ATOM 852 N N . VAL A 1 104 ? -2.917 5.566 10.990 1.00 84.19 104 VAL A N 1
ATOM 853 C CA . VAL A 1 104 ? -2.638 6.200 12.291 1.00 84.19 104 VAL A CA 1
ATOM 854 C C . VAL A 1 104 ? -3.811 7.076 12.738 1.00 84.19 104 VAL A C 1
ATOM 856 O O . VAL A 1 104 ? -4.208 7.051 13.908 1.00 84.19 104 VAL A O 1
ATOM 859 N N . LYS A 1 105 ? -4.410 7.835 11.815 1.00 82.88 105 LYS A N 1
ATOM 860 C CA . LYS A 1 105 ? -5.580 8.677 12.094 1.00 82.88 105 LYS A CA 1
ATOM 861 C C . LYS A 1 105 ? -6.789 7.838 12.513 1.00 82.88 105 LYS A C 1
ATOM 863 O O . LYS A 1 105 ? -7.509 8.235 13.429 1.00 82.88 105 LYS A O 1
ATOM 868 N N . PHE A 1 106 ? -6.982 6.670 11.900 1.00 78.75 106 PHE A N 1
ATOM 869 C CA . PHE A 1 106 ? -8.026 5.714 12.258 1.00 78.75 106 PHE A CA 1
ATOM 870 C C . PHE A 1 106 ? -7.864 5.202 13.690 1.00 78.75 106 PHE A C 1
ATOM 872 O O . PHE A 1 106 ? -8.858 5.122 14.410 1.00 78.75 106 PHE A O 1
ATOM 879 N N . LEU A 1 107 ? -6.631 4.937 14.137 1.00 77.00 107 LEU A N 1
ATOM 880 C CA . LEU A 1 107 ? -6.357 4.552 15.526 1.00 77.00 107 LEU A CA 1
ATOM 881 C C . LEU A 1 107 ? -6.594 5.692 16.523 1.00 77.00 107 LEU A C 1
ATOM 883 O O . LEU A 1 107 ? -7.104 5.443 17.611 1.00 77.00 107 LEU A O 1
ATOM 887 N N . LYS A 1 108 ? -6.227 6.932 16.172 1.00 76.88 108 LYS A N 1
ATOM 888 C CA . LYS A 1 108 ? -6.311 8.083 17.090 1.00 76.88 108 LYS A CA 1
ATOM 889 C C . LYS A 1 108 ? -7.713 8.687 17.213 1.00 76.88 108 LYS A C 1
ATOM 891 O O . LYS A 1 108 ? -8.065 9.153 18.288 1.00 76.88 108 LYS A O 1
ATOM 896 N N . LYS A 1 109 ? -8.494 8.732 16.127 1.00 70.56 109 LYS A N 1
ATOM 897 C CA . LYS A 1 109 ? -9.786 9.451 16.070 1.00 70.56 109 LYS A CA 1
ATOM 898 C C . LYS A 1 109 ? -11.025 8.547 16.050 1.00 70.56 109 LYS A C 1
ATOM 900 O O . LYS A 1 109 ? -12.107 9.038 15.757 1.00 70.56 109 LYS A O 1
ATOM 905 N N . ASN A 1 110 ? -10.887 7.246 16.326 1.00 62.88 110 ASN A N 1
ATOM 906 C CA . ASN A 1 110 ? -11.989 6.273 16.269 1.00 62.88 110 ASN A CA 1
ATOM 907 C C . ASN A 1 110 ? -12.837 6.375 14.980 1.00 62.88 110 ASN A C 1
ATOM 909 O O . ASN A 1 110 ? -14.060 6.262 15.004 1.00 62.88 110 ASN A O 1
ATOM 913 N N . LEU A 1 111 ? -12.181 6.570 13.834 1.00 65.56 111 LEU A N 1
ATOM 914 C CA . LEU A 1 111 ? -12.859 6.707 12.541 1.00 65.56 111 LEU A CA 1
ATOM 915 C C . LEU A 1 111 ? -13.610 5.417 12.143 1.00 65.56 111 LEU A C 1
ATOM 917 O O . LEU A 1 111 ? -13.323 4.342 12.676 1.00 65.56 111 LEU A O 1
ATOM 921 N N . SER A 1 112 ? -14.574 5.520 11.219 1.00 68.25 112 SER A N 1
ATOM 922 C CA . SER A 1 112 ? -15.305 4.357 10.682 1.00 68.25 112 SER A CA 1
ATOM 923 C C . SER A 1 112 ? -14.363 3.400 9.938 1.00 68.25 112 SER A C 1
ATOM 925 O O . SER A 1 112 ? -13.399 3.836 9.302 1.00 68.25 112 SER A O 1
ATOM 927 N N . GLY A 1 113 ? -14.660 2.096 10.005 1.00 69.25 113 GLY A N 1
ATOM 928 C CA . GLY A 1 113 ? -13.940 1.048 9.268 1.00 69.25 113 GLY A CA 1
A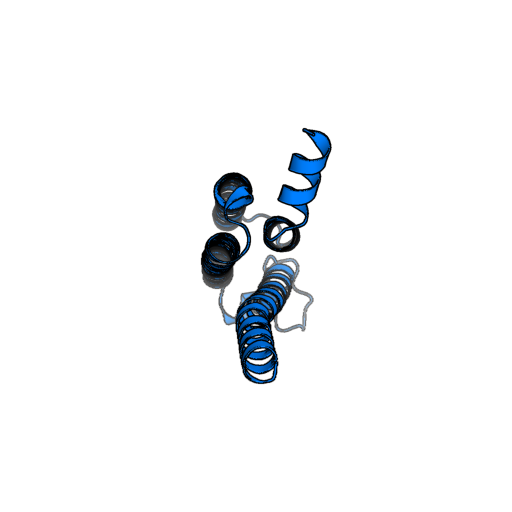TOM 929 C C . GLY A 1 113 ? -13.964 1.247 7.755 1.00 69.25 113 GLY A C 1
ATOM 930 O O . GLY A 1 113 ? -13.033 0.847 7.064 1.00 69.25 113 GLY A O 1
ATOM 931 N N . LYS A 1 114 ? -14.957 1.986 7.248 1.00 75.00 114 LYS A N 1
ATOM 932 C CA . LYS A 1 114 ? -15.075 2.321 5.826 1.00 75.00 114 LYS A CA 1
ATOM 933 C C . LYS A 1 114 ? -13.865 3.086 5.284 1.00 75.00 114 LYS A C 1
ATOM 935 O O . LYS A 1 114 ? -13.510 2.919 4.127 1.00 75.00 114 LYS A O 1
ATOM 940 N N . ILE A 1 115 ? -13.182 3.878 6.117 1.00 79.75 115 ILE A N 1
ATOM 941 C CA . ILE A 1 115 ? -11.950 4.573 5.706 1.00 79.75 115 ILE A CA 1
ATOM 942 C C . ILE A 1 115 ? -10.811 3.576 5.474 1.00 79.75 115 ILE A C 1
ATOM 944 O O . ILE A 1 115 ? -10.053 3.736 4.525 1.00 79.75 115 ILE A O 1
ATOM 948 N N . VAL A 1 116 ? -10.697 2.547 6.316 1.00 81.06 116 VAL A N 1
ATOM 949 C CA . VAL A 1 116 ? -9.663 1.509 6.183 1.00 81.06 116 VAL A CA 1
ATOM 950 C C . VAL A 1 116 ? -9.898 0.699 4.912 1.00 81.06 116 VAL A C 1
ATOM 952 O O . VAL A 1 116 ? -8.953 0.466 4.161 1.00 81.06 116 VAL A O 1
ATOM 955 N N . GLU A 1 117 ? -11.152 0.347 4.630 1.00 83.81 117 GLU A N 1
ATOM 956 C CA . GLU A 1 117 ? -11.554 -0.328 3.394 1.00 83.81 117 GLU A CA 1
ATOM 957 C C . GLU A 1 117 ? -11.218 0.515 2.154 1.00 83.81 117 GLU A C 1
ATOM 959 O O . GLU A 1 117 ? -10.523 0.035 1.260 1.00 83.81 117 GLU A O 1
ATOM 964 N N . THR A 1 118 ? -11.609 1.796 2.133 1.00 85.12 118 THR A N 1
ATOM 965 C CA . THR A 1 118 ? -11.307 2.702 1.013 1.00 85.12 118 THR A CA 1
ATOM 966 C C . THR A 1 118 ? -9.805 2.873 0.803 1.00 85.12 118 THR A C 1
ATOM 968 O O . THR A 1 118 ? -9.335 2.806 -0.328 1.00 85.12 118 THR A O 1
ATOM 971 N N . VAL A 1 119 ? -9.031 3.074 1.874 1.00 87.56 119 VAL A N 1
ATOM 972 C CA . VAL A 1 119 ? -7.572 3.240 1.775 1.00 87.56 119 VAL A CA 1
ATOM 973 C C . VAL A 1 119 ? -6.908 1.961 1.270 1.00 87.56 119 VAL A C 1
ATOM 975 O O . VAL A 1 119 ? -6.027 2.041 0.423 1.00 87.56 119 VAL A O 1
ATOM 978 N N . SER A 1 120 ? -7.359 0.792 1.729 1.00 86.06 120 SER A N 1
ATOM 979 C CA . SER A 1 120 ? -6.842 -0.503 1.264 1.00 86.06 120 SER A CA 1
ATOM 980 C C . SER A 1 120 ? -7.160 -0.734 -0.215 1.00 86.06 120 SER A C 1
ATOM 982 O O . SER A 1 120 ? -6.291 -1.152 -0.972 1.00 86.06 120 SER A O 1
ATOM 984 N N . GLY A 1 121 ? -8.379 -0.402 -0.651 1.00 86.38 121 GLY A N 1
ATOM 985 C CA . GLY A 1 121 ? -8.768 -0.4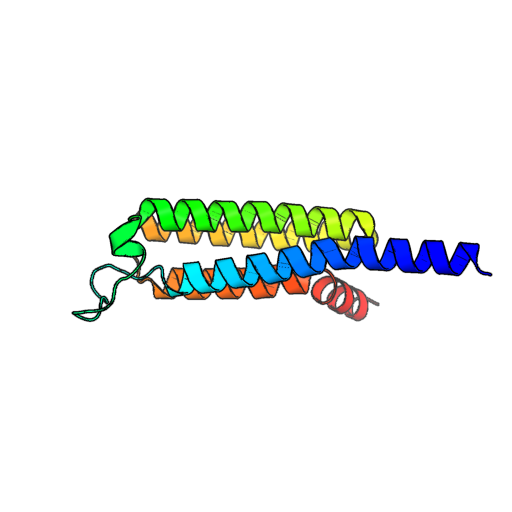82 -2.060 1.00 86.38 121 GLY A CA 1
ATOM 986 C C . GLY A 1 121 ? -7.955 0.461 -2.950 1.00 86.38 121 GLY A C 1
ATOM 987 O O . GLY A 1 121 ? -7.459 0.046 -3.995 1.00 86.38 121 GLY A O 1
ATOM 988 N N . LEU A 1 122 ? -7.757 1.710 -2.514 1.00 89.31 122 LEU A N 1
ATOM 989 C CA . LEU A 1 122 ? -6.906 2.667 -3.225 1.00 89.31 122 LEU A CA 1
ATOM 990 C C . LEU A 1 122 ? -5.462 2.167 -3.309 1.00 89.31 122 LEU A C 1
ATOM 992 O O . LEU A 1 122 ? -4.874 2.199 -4.388 1.00 89.31 122 LEU A O 1
ATOM 996 N N . TRP A 1 123 ? -4.914 1.664 -2.201 1.00 90.12 123 TRP A N 1
ATOM 997 C CA . TRP A 1 123 ? -3.570 1.097 -2.163 1.00 90.12 123 TRP A CA 1
ATOM 998 C C . TRP A 1 123 ? -3.386 -0.006 -3.216 1.00 90.12 1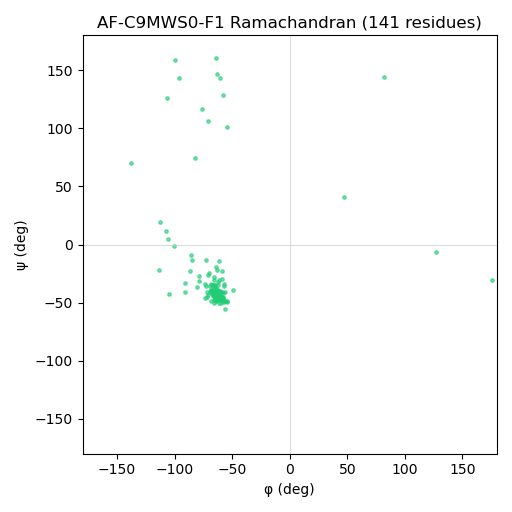23 TRP A C 1
ATOM 1000 O O . TRP A 1 123 ? -2.453 0.080 -4.008 1.00 90.12 123 TRP A O 1
ATOM 1010 N N . ILE A 1 124 ? -4.315 -0.966 -3.301 1.00 88.56 124 ILE A N 1
ATOM 1011 C CA . ILE A 1 124 ? -4.267 -2.076 -4.272 1.00 88.56 124 ILE A CA 1
ATOM 1012 C C . ILE A 1 124 ? -4.294 -1.578 -5.722 1.00 88.56 124 ILE A C 1
ATOM 1014 O O . ILE A 1 124 ? -3.543 -2.066 -6.570 1.00 88.56 124 ILE A O 1
ATOM 1018 N N . ILE A 1 125 ? -5.16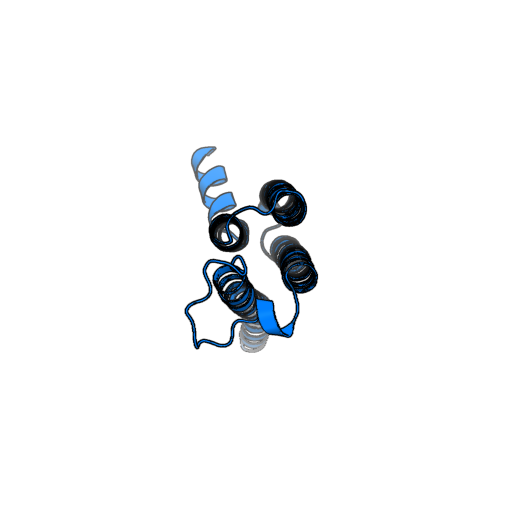6 -0.613 -6.032 1.00 87.38 125 ILE A N 1
ATOM 1019 C CA . ILE A 1 125 ? -5.284 -0.064 -7.390 1.00 87.38 125 ILE A CA 1
ATOM 1020 C C . ILE A 1 125 ? -3.960 0.585 -7.793 1.00 87.38 125 ILE A C 1
ATOM 1022 O O . ILE A 1 125 ? -3.403 0.279 -8.848 1.00 87.38 125 ILE A O 1
ATOM 1026 N N . PHE A 1 126 ? -3.419 1.445 -6.934 1.00 86.50 126 PHE A N 1
ATOM 1027 C CA . PHE A 1 126 ? -2.199 2.174 -7.245 1.00 86.50 126 PHE A CA 1
ATOM 1028 C C . PHE A 1 126 ? -0.934 1.311 -7.193 1.00 86.50 126 PHE A C 1
ATOM 1030 O O . PHE A 1 126 ? -0.041 1.535 -8.013 1.00 86.50 126 PHE A O 1
ATOM 1037 N N . SER A 1 127 ? -0.851 0.316 -6.303 1.00 83.50 127 SER A N 1
ATOM 1038 C CA . SER A 1 127 ? 0.256 -0.652 -6.275 1.00 83.50 127 SER A CA 1
ATOM 1039 C C . SER A 1 127 ? 0.296 -1.462 -7.572 1.00 83.50 127 SER A C 1
ATOM 1041 O O . SER A 1 127 ? 1.356 -1.606 -8.183 1.00 83.50 127 SER A O 1
ATOM 1043 N N . SER A 1 128 ? -0.873 -1.879 -8.063 1.00 83.38 128 SER A N 1
ATOM 1044 C CA . SER A 1 128 ? -1.015 -2.636 -9.311 1.00 83.38 128 SER A CA 1
ATOM 1045 C C . SER A 1 128 ? -0.737 -1.779 -10.549 1.00 83.38 128 SER A C 1
ATOM 1047 O O . SER A 1 128 ? -0.021 -2.204 -11.454 1.00 83.38 128 SER A O 1
ATOM 1049 N N . MET A 1 129 ? -1.250 -0.545 -10.598 1.00 82.31 129 MET A N 1
ATOM 1050 C CA . MET A 1 129 ? -1.024 0.362 -11.731 1.00 82.31 129 MET A CA 1
ATOM 1051 C C . MET A 1 129 ? 0.433 0.834 -11.824 1.00 82.31 129 MET A C 1
ATOM 1053 O O . MET A 1 129 ? 0.946 1.007 -12.934 1.00 82.31 129 MET A O 1
ATOM 1057 N N . SER A 1 130 ? 1.112 1.013 -10.685 1.00 78.81 130 SER A N 1
ATOM 1058 C CA . SER A 1 130 ? 2.513 1.457 -10.625 1.00 78.81 130 SER A CA 1
ATOM 1059 C C . SER A 1 130 ? 3.493 0.480 -11.279 1.00 78.81 130 SER A C 1
ATOM 1061 O O . SER A 1 130 ? 4.563 0.906 -11.701 1.00 78.81 130 SER A O 1
ATOM 1063 N N . LEU A 1 131 ? 3.133 -0.801 -11.428 1.00 72.81 131 LEU A N 1
ATOM 1064 C CA . LEU A 1 131 ? 3.983 -1.812 -12.070 1.00 72.81 131 LEU A CA 1
ATOM 1065 C C . LEU A 1 131 ? 4.105 -1.673 -13.597 1.00 72.81 131 LEU A C 1
ATOM 1067 O O . LEU A 1 131 ? 4.989 -2.297 -14.180 1.00 72.81 131 LEU A O 1
ATOM 1071 N N . GLY A 1 132 ? 3.269 -0.865 -14.259 1.00 67.06 132 GLY A N 1
ATOM 1072 C CA . GLY A 1 132 ? 3.449 -0.639 -15.698 1.00 67.06 132 GLY A CA 1
ATOM 1073 C C . GLY A 1 132 ? 2.386 0.205 -16.389 1.00 67.06 132 GLY A C 1
ATOM 1074 O O . GLY A 1 132 ? 2.720 0.940 -17.311 1.00 67.06 132 GLY A O 1
ATOM 1075 N N . LEU A 1 133 ? 1.134 0.179 -15.929 1.00 70.12 133 LEU A N 1
ATOM 1076 C CA . LEU A 1 133 ? 0.033 0.884 -16.600 1.00 70.12 133 LEU A CA 1
ATOM 1077 C C . LEU A 1 133 ? 0.129 2.408 -16.424 1.00 70.12 133 LEU A C 1
ATOM 1079 O O . LEU A 1 133 ? 0.002 3.156 -17.391 1.00 70.12 133 LEU A O 1
ATOM 1083 N N . LEU A 1 134 ? 0.410 2.864 -15.200 1.00 68.62 134 LEU A N 1
ATOM 1084 C CA . LEU A 1 134 ? 0.534 4.287 -14.864 1.00 68.62 134 LEU A CA 1
ATOM 1085 C C . LEU A 1 134 ? 1.744 4.939 -15.557 1.00 68.62 134 LEU A C 1
ATOM 1087 O O . LEU A 1 134 ? 1.563 5.963 -16.217 1.00 68.62 134 LEU A O 1
ATOM 1091 N N . PRO A 1 135 ? 2.959 4.358 -15.481 1.00 66.00 135 PRO A N 1
ATOM 1092 C CA . PRO A 1 135 ? 4.109 4.925 -16.171 1.00 66.00 135 PRO A CA 1
ATOM 1093 C C . PRO A 1 135 ? 3.958 4.892 -17.693 1.00 66.00 135 PRO A C 1
ATOM 1095 O O . PRO A 1 135 ? 4.231 5.892 -18.347 1.00 66.00 135 PRO A O 1
ATOM 1098 N N . TYR A 1 136 ? 3.454 3.794 -18.265 1.00 70.44 136 TYR A N 1
ATOM 1099 C CA . TYR A 1 136 ? 3.235 3.709 -19.708 1.00 70.44 136 TYR A CA 1
ATOM 1100 C C . TYR A 1 136 ? 2.282 4.802 -20.209 1.00 70.44 136 TYR A C 1
ATOM 1102 O O . TYR A 1 136 ? 2.593 5.493 -21.176 1.00 70.44 136 TYR A O 1
ATOM 1110 N N . PHE A 1 137 ? 1.155 5.007 -19.520 1.00 73.12 137 PHE A N 1
ATOM 1111 C CA . PHE A 1 137 ? 0.170 6.018 -19.902 1.00 73.12 137 PHE A CA 1
ATOM 1112 C C . PHE A 1 137 ? 0.736 7.443 -19.822 1.00 73.12 137 PHE A C 1
ATOM 1114 O O . PHE A 1 137 ? 0.580 8.221 -20.759 1.00 73.12 137 PHE A O 1
ATOM 1121 N N . VAL A 1 138 ? 1.448 7.779 -18.740 1.00 70.06 138 VAL A N 1
ATOM 1122 C CA . VAL A 1 138 ? 2.048 9.112 -18.559 1.00 70.06 138 VAL A CA 1
ATOM 1123 C C . VAL A 1 138 ? 3.118 9.390 -19.615 1.00 70.06 138 VAL A C 1
ATOM 1125 O O . VAL A 1 138 ? 3.094 10.443 -20.247 1.00 70.06 138 VAL A O 1
ATOM 1128 N N . PHE A 1 139 ? 4.025 8.445 -19.865 1.00 67.31 139 PHE A N 1
ATOM 1129 C CA . PHE A 1 139 ? 5.071 8.628 -20.873 1.00 67.31 139 PHE A CA 1
ATOM 1130 C C . PHE A 1 139 ? 4.532 8.593 -22.310 1.00 67.31 139 PHE A C 1
ATOM 1132 O O . PHE A 1 139 ? 5.114 9.234 -23.180 1.00 67.31 139 PHE A O 1
ATOM 1139 N N . SER A 1 140 ? 3.412 7.908 -22.565 1.00 73.00 140 SER A N 1
ATOM 1140 C CA . SER A 1 140 ? 2.727 7.947 -23.863 1.00 73.00 140 SER A CA 1
ATOM 1141 C C . SER A 1 140 ? 2.045 9.287 -24.150 1.00 73.00 140 SER A C 1
ATOM 1143 O O . SER A 1 140 ? 1.820 9.582 -25.316 1.00 73.00 140 SER A O 1
ATOM 1145 N N . LEU A 1 141 ? 1.680 10.066 -23.126 1.00 71.62 141 LEU A N 1
ATOM 1146 C CA . LEU A 1 141 ? 1.043 11.381 -23.286 1.00 71.62 141 LEU A CA 1
ATOM 1147 C C . LEU A 1 141 ? 2.049 12.528 -23.439 1.00 71.62 141 LEU A C 1
ATOM 1149 O O . LEU A 1 141 ? 1.695 13.593 -23.932 1.00 71.62 141 LEU A O 1
ATOM 1153 N N . ILE A 1 142 ? 3.280 12.331 -22.964 1.00 71.44 142 ILE A N 1
ATOM 1154 C CA . ILE A 1 142 ? 4.362 13.326 -23.031 1.00 71.44 142 ILE A CA 1
ATOM 1155 C C . ILE A 1 142 ? 5.101 13.258 -24.384 1.00 71.44 142 ILE A C 1
ATOM 1157 O O . ILE A 1 142 ? 5.869 14.161 -24.714 1.00 71.44 142 ILE A O 1
ATOM 1161 N N . LYS A 1 143 ? 4.875 12.193 -25.160 1.00 54.28 143 LYS A N 1
ATOM 1162 C CA . LYS A 1 143 ? 5.498 11.929 -26.459 1.00 54.28 143 LYS A CA 1
ATOM 1163 C C . LYS A 1 143 ? 4.603 12.378 -27.608 1.00 54.28 143 LYS A C 1
ATOM 1165 O O . LYS A 1 143 ? 5.175 12.870 -28.603 1.00 54.28 143 LYS A O 1
#